Protein AF-E3CDQ5-F1 (afdb_monomer_lite)

Secondary structure (DSSP, 8-state):
-EEEEE--SSEEEEEEEE-SS-EEEEEEEETT-SSS-EEEEEE-EEEEEETTEEEEE-STTTTHHHHSTT------SSEEEEEEEEEETTEEEEEEEEEETTS---TT--EE-S--EEE--

Radius of gyration: 13.71 Å; chains: 1; bounding box: 37×32×34 Å

Organism: NCBI:txid905067

pLDDT: mean 90.52, std 8.23, range [58.38, 98.25]

Structure (mmCIF, N/CA/C/O backbone):
data_AF-E3CDQ5-F1
#
_entry.id   AF-E3CDQ5-F1
#
loop_
_atom_site.group_PDB
_atom_site.id
_atom_site.type_symbol
_atom_site.label_atom_id
_atom_site.label_alt_id
_atom_site.label_comp_id
_atom_site.label_asym_id
_atom_site.label_entity_id
_atom_site.label_seq_id
_atom_site.pdbx_PDB_ins_code
_atom_site.Cartn_x
_atom_site.Cartn_y
_atom_site.Cartn_z
_atom_site.occupancy
_atom_site.B_iso_or_equiv
_atom_site.auth_seq_id
_atom_site.auth_comp_id
_atom_site.auth_asym_id
_atom_site.auth_atom_id
_atom_site.pdbx_PDB_model_num
ATOM 1 N N . MET A 1 1 ? -13.195 -1.040 -4.319 1.00 89.19 1 MET A N 1
ATOM 2 C CA . MET A 1 1 ? -13.434 0.065 -3.373 1.00 89.19 1 MET A CA 1
ATOM 3 C C . MET A 1 1 ? -13.411 -0.463 -1.954 1.00 89.19 1 MET A C 1
ATOM 5 O O . MET A 1 1 ? -13.916 -1.562 -1.711 1.00 89.19 1 MET A O 1
ATOM 9 N N . GLY A 1 2 ? -12.837 0.300 -1.038 1.00 94.38 2 GLY A N 1
ATOM 10 C CA . GLY A 1 2 ? -12.798 -0.051 0.375 1.00 94.38 2 GLY A CA 1
ATOM 11 C C . GLY A 1 2 ? -11.870 0.857 1.160 1.00 94.38 2 GLY A C 1
ATOM 12 O O . GLY A 1 2 ? -11.096 1.620 0.582 1.00 94.38 2 GLY A O 1
ATOM 13 N N . THR A 1 3 ? -11.951 0.729 2.474 1.00 97.50 3 THR A N 1
ATOM 14 C CA . THR A 1 3 ? -11.061 1.397 3.410 1.00 97.50 3 THR A CA 1
ATOM 15 C C . THR A 1 3 ? -10.408 0.341 4.284 1.00 97.50 3 THR A C 1
ATOM 17 O O . THR A 1 3 ? -11.078 -0.590 4.722 1.00 97.50 3 THR A O 1
ATOM 20 N N . TRP A 1 4 ? -9.104 0.459 4.509 1.00 98.12 4 TRP A N 1
ATOM 21 C CA . TRP A 1 4 ? -8.317 -0.443 5.338 1.00 98.12 4 TRP A CA 1
ATOM 22 C C . TRP A 1 4 ? -7.548 0.352 6.382 1.00 98.12 4 TRP A C 1
ATOM 24 O O . TRP A 1 4 ? -7.000 1.415 6.084 1.00 98.12 4 TRP A O 1
ATOM 34 N N . VAL A 1 5 ? -7.498 -0.176 7.600 1.00 98.06 5 VAL A N 1
ATOM 35 C CA . VAL A 1 5 ? -6.853 0.461 8.748 1.00 98.06 5 VAL A CA 1
ATOM 36 C C . VAL A 1 5 ? -5.888 -0.490 9.441 1.00 98.06 5 VAL A C 1
ATOM 38 O O . VAL A 1 5 ? -6.066 -1.708 9.422 1.00 98.06 5 VAL A O 1
ATOM 41 N N . GLY A 1 6 ? -4.849 0.057 10.059 1.00 96.88 6 GLY A N 1
ATOM 42 C CA . GLY A 1 6 ? -3.861 -0.734 10.783 1.00 96.88 6 GLY A CA 1
ATOM 43 C C . GLY A 1 6 ? -2.653 0.091 11.194 1.00 96.88 6 GLY A C 1
ATOM 44 O O . GLY A 1 6 ? -2.727 1.314 11.297 1.00 96.88 6 GLY A O 1
ATOM 45 N N . SER A 1 7 ? -1.536 -0.588 11.420 1.00 96.00 7 SER A N 1
ATOM 46 C CA . SER A 1 7 ? -0.253 0.010 11.783 1.00 96.00 7 SER A CA 1
ATOM 47 C C . SER A 1 7 ? 0.885 -0.736 11.092 1.00 96.00 7 SER A C 1
ATOM 49 O O . SER A 1 7 ? 0.697 -1.841 10.580 1.00 96.00 7 SER A O 1
ATOM 51 N N . SER A 1 8 ? 2.072 -0.134 11.062 1.00 94.38 8 SER A N 1
ATOM 52 C CA . SER A 1 8 ? 3.277 -0.760 10.514 1.00 94.38 8 SER A CA 1
ATOM 53 C C . SER A 1 8 ? 4.428 -0.673 11.523 1.00 94.38 8 SER A C 1
ATOM 55 O O . SER A 1 8 ? 4.329 -0.004 12.561 1.00 94.38 8 SER A O 1
ATOM 57 N N . PRO A 1 9 ? 5.581 -1.302 11.244 1.00 92.44 9 PRO A N 1
ATOM 58 C CA . PRO A 1 9 ? 6.781 -1.061 12.036 1.00 92.44 9 PRO A CA 1
ATOM 59 C C . PRO A 1 9 ? 7.143 0.431 12.140 1.00 92.44 9 PRO A C 1
ATOM 61 O O . PRO A 1 9 ? 7.636 0.847 13.187 1.00 92.44 9 PRO A O 1
ATOM 64 N N . GLN A 1 10 ? 6.831 1.234 11.115 1.00 92.00 10 GLN A N 1
ATOM 65 C CA . GLN A 1 10 ? 7.199 2.652 11.009 1.00 92.00 10 GLN A CA 1
ATOM 66 C C . GLN A 1 10 ? 6.065 3.628 11.377 1.00 92.00 10 GLN A C 1
ATOM 68 O O . GLN A 1 10 ? 6.346 4.793 11.640 1.00 92.00 10 GLN A O 1
ATOM 73 N N . ALA A 1 11 ? 4.805 3.186 11.414 1.00 93.75 11 ALA A N 1
ATOM 74 C CA . ALA A 1 11 ? 3.645 4.048 11.647 1.00 93.75 11 ALA A CA 1
ATOM 75 C C . ALA A 1 11 ? 2.720 3.497 12.737 1.00 93.75 11 ALA A C 1
ATOM 77 O O . ALA A 1 11 ? 2.444 2.298 12.773 1.00 93.75 11 ALA A O 1
ATOM 78 N N . ASP A 1 12 ? 2.236 4.379 13.613 1.00 93.88 12 ASP A N 1
ATOM 79 C CA . ASP A 1 12 ? 1.300 4.032 14.689 1.00 93.88 12 ASP A CA 1
ATOM 80 C C . ASP A 1 12 ? -0.124 3.841 14.166 1.00 93.88 12 ASP A C 1
ATOM 82 O O . ASP A 1 12 ? -0.857 2.985 14.659 1.00 93.88 12 ASP A O 1
ATOM 86 N N . ALA A 1 13 ? -0.499 4.611 13.144 1.00 95.31 13 ALA A N 1
ATOM 87 C CA . ALA A 1 13 ? -1.803 4.523 12.510 1.00 95.31 13 ALA A CA 1
ATOM 88 C C . ALA A 1 13 ? -1.696 4.735 11.002 1.00 95.31 13 ALA A C 1
ATOM 90 O O . ALA A 1 13 ? -0.978 5.614 10.520 1.00 95.31 13 ALA A O 1
ATOM 91 N N . ILE A 1 14 ? -2.442 3.920 10.268 1.00 97.19 14 ILE A N 1
ATOM 92 C CA . ILE A 1 14 ? -2.571 3.954 8.819 1.00 97.19 14 ILE A CA 1
ATOM 93 C C . ILE A 1 14 ? -4.051 3.822 8.486 1.00 97.19 14 ILE A C 1
ATOM 95 O O . ILE A 1 14 ? -4.723 2.918 8.985 1.00 97.19 14 I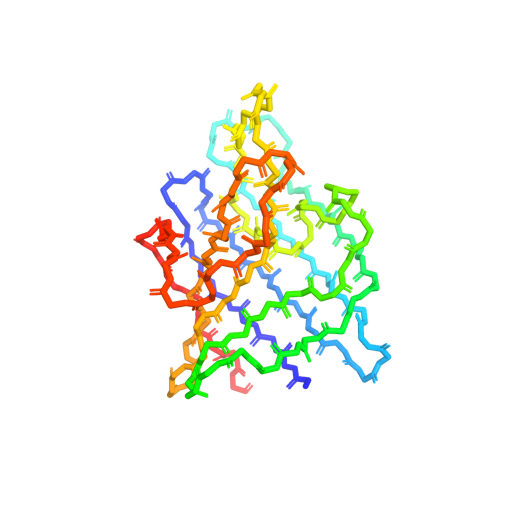LE A O 1
ATOM 99 N N . LYS A 1 15 ? -4.533 4.683 7.591 1.00 97.44 15 LYS A N 1
ATOM 100 C CA . LYS A 1 15 ? -5.819 4.550 6.911 1.00 97.44 15 LYS A CA 1
ATOM 101 C C . LYS A 1 15 ? -5.596 4.669 5.411 1.00 97.44 15 LYS A C 1
ATOM 103 O O . LYS A 1 15 ? -5.109 5.690 4.943 1.00 97.44 15 LYS A O 1
ATOM 108 N N . MET A 1 16 ? -5.965 3.640 4.664 1.00 97.50 16 MET A N 1
ATOM 109 C CA . MET A 1 16 ? -5.907 3.608 3.206 1.00 97.50 16 MET A CA 1
ATOM 110 C C . MET A 1 16 ? -7.325 3.500 2.660 1.00 97.50 16 MET A C 1
ATOM 112 O O . MET A 1 16 ? -8.092 2.662 3.121 1.00 97.50 16 MET A O 1
ATOM 116 N N . THR A 1 17 ? -7.683 4.322 1.681 1.00 97.56 17 THR A N 1
ATOM 117 C CA . THR A 1 17 ? -8.982 4.270 1.000 1.00 97.56 17 THR A CA 1
ATOM 118 C C . THR A 1 17 ? -8.762 4.167 -0.497 1.00 97.56 17 THR A C 1
ATOM 120 O O . THR A 1 17 ? -7.965 4.918 -1.045 1.00 97.56 17 THR A O 1
ATOM 123 N N . VAL A 1 18 ? -9.470 3.241 -1.139 1.00 95.75 18 VAL A N 1
ATOM 124 C CA . VAL A 1 18 ? -9.521 3.102 -2.598 1.00 95.75 18 VAL A CA 1
ATOM 125 C C . VAL A 1 18 ? -10.949 3.374 -3.039 1.00 95.75 18 VAL A C 1
ATOM 127 O O . VAL A 1 18 ? -11.866 2.629 -2.658 1.00 95.75 18 VAL A O 1
ATOM 130 N N . ASP A 1 19 ? -11.139 4.423 -3.827 1.00 94.62 19 ASP A N 1
ATOM 131 C CA . ASP A 1 19 ? -12.457 4.854 -4.285 1.00 94.62 19 ASP A CA 1
ATOM 132 C C . ASP A 1 19 ? -12.876 4.210 -5.626 1.00 94.62 19 ASP A C 1
ATOM 134 O O . ASP A 1 19 ? -12.259 3.253 -6.105 1.00 94.62 19 ASP A O 1
ATOM 138 N N . ALA A 1 20 ? -13.997 4.671 -6.193 1.00 91.50 20 ALA A N 1
ATOM 139 C CA . ALA A 1 20 ? -14.540 4.168 -7.458 1.00 91.50 20 ALA A CA 1
ATOM 140 C C . ALA A 1 20 ? -13.738 4.604 -8.694 1.00 91.50 20 ALA A C 1
ATOM 142 O O . ALA A 1 20 ? -13.794 3.926 -9.720 1.00 91.50 20 ALA A O 1
ATOM 143 N N . ASN A 1 21 ? -13.027 5.726 -8.600 1.00 89.31 21 ASN A N 1
ATOM 144 C CA . ASN A 1 21 ? -12.243 6.310 -9.684 1.00 89.31 21 ASN A CA 1
ATOM 145 C C . ASN A 1 21 ? -10.842 5.692 -9.775 1.00 89.31 21 ASN A C 1
ATOM 147 O O . ASN A 1 21 ? -10.157 5.877 -10.778 1.00 89.31 21 ASN A O 1
ATOM 151 N N . GLY A 1 22 ? -10.440 4.925 -8.757 1.00 89.44 22 GLY A N 1
ATOM 152 C CA . GLY A 1 22 ? -9.080 4.409 -8.625 1.00 89.44 22 GLY A CA 1
ATOM 153 C C . GLY A 1 22 ? -8.168 5.359 -7.854 1.00 89.44 22 GLY A C 1
ATOM 154 O O . GLY A 1 22 ? -6.955 5.160 -7.849 1.00 89.44 22 GLY A O 1
ATOM 155 N N . ASP A 1 23 ? -8.731 6.367 -7.184 1.00 94.81 23 ASP A N 1
ATOM 156 C CA . ASP A 1 23 ? -7.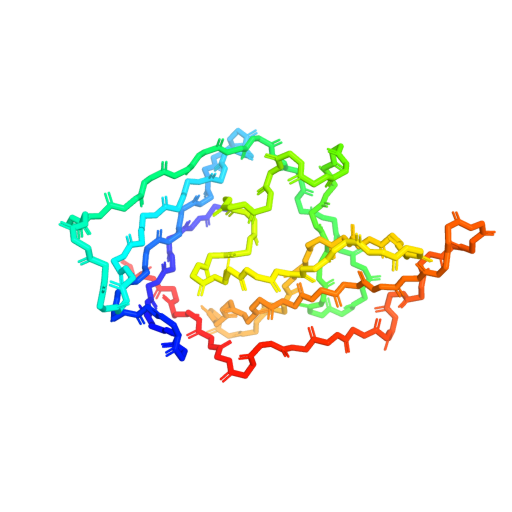966 7.217 -6.287 1.00 94.81 23 ASP A CA 1
ATOM 157 C C . ASP A 1 23 ? -7.671 6.445 -5.004 1.00 94.81 23 ASP A C 1
ATOM 159 O O . ASP A 1 23 ? -8.561 5.938 -4.308 1.00 94.81 23 ASP A O 1
ATOM 163 N N . VAL A 1 24 ? -6.379 6.340 -4.719 1.00 96.12 24 VAL A N 1
ATOM 164 C CA . VAL A 1 24 ? -5.836 5.730 -3.518 1.00 96.12 24 VAL A CA 1
ATOM 165 C C . VAL A 1 24 ? -5.383 6.847 -2.595 1.00 96.12 24 VAL A C 1
ATOM 167 O O . VAL A 1 24 ? -4.406 7.531 -2.886 1.00 96.12 24 VAL A O 1
ATOM 170 N N . THR A 1 25 ? -6.075 7.025 -1.474 1.00 96.94 25 THR A N 1
ATOM 171 C CA . THR A 1 25 ? -5.710 8.000 -0.439 1.00 96.94 25 THR A CA 1
ATOM 172 C C . THR A 1 25 ? -5.174 7.282 0.788 1.00 96.94 25 THR A C 1
ATOM 174 O O . THR A 1 25 ? -5.852 6.421 1.353 1.00 96.94 25 THR A O 1
ATOM 177 N N . THR A 1 26 ? -3.988 7.673 1.247 1.00 96.62 26 THR A N 1
ATOM 178 C CA . THR A 1 26 ? -3.396 7.192 2.498 1.00 96.62 26 THR A CA 1
ATOM 179 C C . THR A 1 26 ? -3.256 8.328 3.488 1.00 96.62 26 THR A C 1
ATOM 181 O O . THR A 1 26 ? -2.845 9.432 3.148 1.00 96.62 26 THR A O 1
ATOM 184 N N . VAL A 1 27 ? -3.607 8.041 4.734 1.00 96.50 27 VAL A N 1
ATOM 185 C CA . VAL A 1 27 ? -3.444 8.920 5.884 1.00 96.50 27 VAL A CA 1
ATOM 186 C C . VAL A 1 27 ? -2.612 8.150 6.899 1.00 96.50 27 VAL A C 1
ATOM 188 O O . VAL A 1 27 ? -3.015 7.071 7.339 1.00 96.50 27 VAL A O 1
ATOM 191 N N . VAL A 1 28 ? -1.428 8.663 7.225 1.00 95.75 28 VAL A N 1
ATOM 192 C CA . VAL A 1 28 ? -0.421 7.946 8.013 1.00 95.75 28 VAL A CA 1
ATOM 193 C C . VAL A 1 28 ? 0.103 8.819 9.145 1.00 95.75 28 VAL A C 1
ATOM 195 O O . VAL A 1 28 ? 0.540 9.946 8.919 1.00 95.75 28 VAL A O 1
ATOM 198 N N . SER A 1 29 ? 0.131 8.270 10.355 1.00 94.44 29 SER A N 1
ATOM 199 C CA . SER A 1 29 ? 0.843 8.838 11.503 1.00 94.44 29 SER A CA 1
ATOM 200 C C . SER A 1 29 ? 2.123 8.042 11.741 1.00 94.44 29 SER A C 1
ATOM 202 O O . SER A 1 29 ? 2.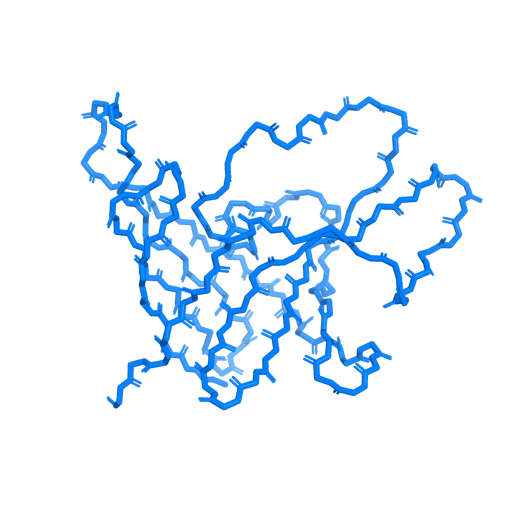088 6.934 12.284 1.00 94.44 29 SER A O 1
ATOM 204 N N . PHE A 1 30 ? 3.252 8.588 11.286 1.00 91.75 30 PHE A N 1
ATOM 205 C CA . PHE A 1 30 ? 4.567 7.965 11.430 1.00 91.75 30 PHE A CA 1
ATOM 206 C C . PHE A 1 30 ? 5.105 8.094 12.858 1.00 91.75 30 PHE A C 1
ATOM 208 O O . PHE A 1 30 ? 4.898 9.097 13.539 1.00 91.75 30 PHE A O 1
ATOM 215 N N . LYS A 1 31 ? 5.829 7.067 13.307 1.00 89.56 31 LYS A N 1
ATOM 216 C CA . LYS A 1 31 ? 6.465 7.046 14.626 1.00 89.56 31 LYS A CA 1
ATOM 217 C C . LYS A 1 31 ? 7.602 8.053 14.678 1.00 89.56 31 LYS A C 1
ATOM 219 O O . LYS A 1 31 ? 8.427 8.099 13.770 1.00 89.56 31 LYS A O 1
ATOM 224 N N . ASN A 1 32 ? 7.703 8.769 15.796 1.00 81.81 32 ASN A N 1
ATOM 225 C CA . ASN A 1 32 ? 8.761 9.752 16.058 1.00 81.81 32 ASN A CA 1
ATOM 226 C C . ASN A 1 32 ? 8.837 10.888 15.019 1.00 81.81 32 ASN A C 1
ATOM 228 O O . ASN A 1 32 ? 9.863 11.563 14.929 1.00 81.81 32 ASN A O 1
ATOM 232 N N . ASP A 1 33 ? 7.771 11.096 14.247 1.00 77.12 33 ASP A N 1
ATOM 233 C CA . ASP A 1 33 ? 7.639 12.241 13.359 1.00 77.12 33 ASP A CA 1
ATOM 234 C C . ASP A 1 33 ? 7.095 13.444 14.144 1.00 77.12 33 ASP A C 1
ATOM 236 O O . ASP A 1 33 ? 6.246 13.297 15.026 1.00 77.12 33 ASP A O 1
ATOM 240 N N . SER A 1 34 ? 7.601 14.641 13.850 1.00 72.81 34 SER A N 1
ATOM 241 C CA . SER A 1 34 ? 7.067 15.885 14.417 1.00 72.81 34 SER A CA 1
ATOM 242 C C . SER A 1 34 ? 5.753 16.304 13.758 1.00 72.81 34 SER A C 1
ATOM 244 O O . SER A 1 34 ? 5.009 17.105 14.327 1.00 72.81 34 SER A O 1
ATOM 246 N N . GLU A 1 35 ? 5.472 15.794 12.557 1.00 73.56 35 GLU A N 1
ATOM 247 C CA . GLU A 1 35 ? 4.207 16.023 11.868 1.00 73.56 35 GLU A CA 1
ATOM 248 C C . GLU A 1 35 ? 3.127 15.054 12.375 1.00 73.56 35 GLU A C 1
ATOM 250 O O . GLU A 1 35 ? 3.352 13.845 12.424 1.00 73.56 35 GLU A O 1
ATOM 255 N N . PRO A 1 36 ? 1.924 15.545 12.719 1.00 70.25 36 PRO A N 1
ATOM 256 C CA . PRO A 1 36 ? 0.895 14.711 13.337 1.00 70.25 36 PRO A CA 1
ATOM 257 C C . PRO A 1 36 ? 0.330 13.646 12.384 1.00 70.25 36 PRO A C 1
ATOM 259 O O . PRO A 1 36 ? -0.090 12.566 12.817 1.00 70.25 36 PRO A O 1
ATOM 262 N N . THR A 1 37 ? 0.260 13.940 11.083 1.00 88.62 37 THR A N 1
ATOM 263 C CA . THR A 1 37 ? -0.306 13.040 10.070 1.00 88.62 37 THR A CA 1
ATOM 264 C C . THR A 1 37 ? 0.113 13.480 8.669 1.00 88.62 37 THR A C 1
ATOM 266 O O . THR A 1 37 ? 0.010 14.661 8.339 1.00 88.62 37 THR A O 1
ATOM 269 N N . ARG A 1 38 ? 0.517 12.534 7.819 1.00 91.12 38 ARG A N 1
ATOM 270 C CA . ARG A 1 38 ? 0.765 12.747 6.387 1.00 91.12 38 ARG A CA 1
ATOM 271 C C . ARG A 1 38 ? -0.373 12.179 5.562 1.00 91.12 38 ARG A C 1
ATOM 273 O O . ARG A 1 38 ? -0.877 11.103 5.870 1.00 91.12 38 ARG A O 1
ATOM 280 N N . THR A 1 39 ? -0.764 12.908 4.522 1.00 94.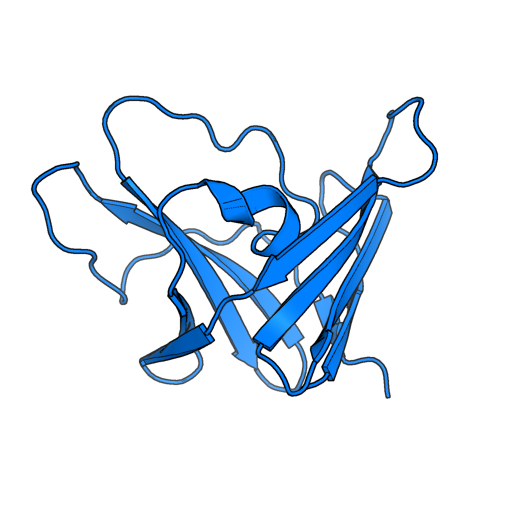38 39 THR A N 1
ATOM 281 C CA . THR A 1 39 ? -1.786 12.469 3.571 1.00 94.38 39 THR A CA 1
ATOM 282 C C . THR A 1 39 ? -1.197 12.455 2.170 1.00 94.38 39 THR A C 1
ATOM 284 O O . THR A 1 39 ? -0.651 13.468 1.737 1.00 94.38 39 THR A O 1
ATOM 287 N N . ALA A 1 40 ? -1.332 11.335 1.467 1.00 94.12 40 ALA A N 1
ATOM 288 C CA . ALA A 1 40 ? -0.973 11.201 0.060 1.00 94.12 40 ALA A CA 1
ATOM 289 C C . ALA A 1 40 ? -2.185 10.702 -0.731 1.00 94.12 40 ALA A C 1
ATOM 291 O O . ALA A 1 40 ? -3.046 9.998 -0.201 1.00 94.12 40 ALA A O 1
ATOM 292 N N . THR A 1 41 ? -2.298 11.101 -1.995 1.00 95.31 41 THR A N 1
ATOM 293 C CA . THR A 1 41 ? -3.330 10.596 -2.906 1.00 95.31 41 THR A CA 1
ATOM 294 C C . THR A 1 41 ? -2.728 10.372 -4.277 1.00 95.31 41 THR A C 1
ATOM 296 O O . THR A 1 41 ? -1.998 11.230 -4.770 1.00 95.31 41 THR A O 1
ATOM 299 N N . TYR A 1 42 ? -3.027 9.222 -4.873 1.00 95.38 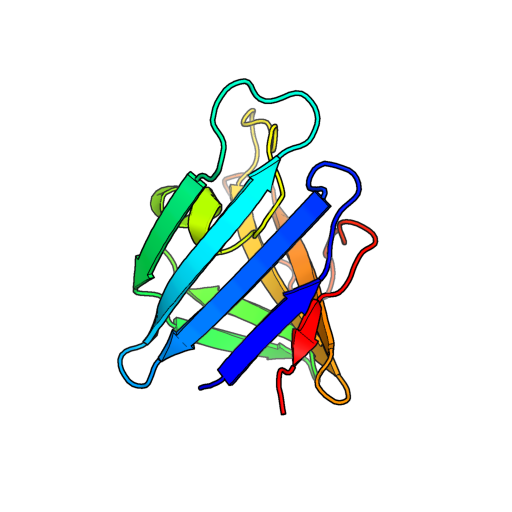42 TYR A N 1
ATOM 300 C CA . TYR A 1 42 ? -2.561 8.867 -6.205 1.00 95.38 42 TYR A CA 1
ATOM 301 C C . TYR A 1 42 ? -3.618 8.044 -6.937 1.00 95.38 42 TYR A C 1
ATOM 303 O O . TYR A 1 42 ? -4.205 7.129 -6.359 1.00 95.38 42 TYR A O 1
ATOM 311 N N . THR A 1 43 ? -3.850 8.357 -8.207 1.00 94.12 43 THR A N 1
ATOM 312 C CA . THR A 1 43 ? -4.764 7.596 -9.059 1.00 94.12 43 THR A CA 1
ATOM 313 C C . THR A 1 43 ? -4.004 6.424 -9.667 1.00 94.12 43 THR A C 1
ATOM 315 O O . THR A 1 43 ? -3.080 6.624 -10.453 1.00 94.12 43 THR A O 1
ATOM 318 N N . ALA A 1 44 ? -4.381 5.197 -9.315 1.00 92.69 44 ALA A N 1
ATOM 319 C CA . ALA A 1 44 ? -3.782 3.986 -9.867 1.00 92.69 44 ALA A CA 1
ATOM 320 C C . ALA A 1 44 ? -4.825 2.891 -10.070 1.00 92.69 44 ALA A C 1
ATOM 322 O O . ALA A 1 44 ? -5.872 2.843 -9.419 1.00 92.69 44 ALA A O 1
ATOM 323 N N . ARG A 1 45 ? -4.510 1.945 -10.954 1.00 92.06 45 ARG A N 1
ATOM 324 C CA . ARG A 1 45 ? -5.352 0.772 -11.180 1.00 92.06 45 ARG A CA 1
ATOM 325 C C . ARG A 1 45 ? -4.711 -0.462 -10.563 1.00 92.06 45 ARG A C 1
ATOM 327 O O . ARG A 1 45 ? -3.584 -0.806 -10.892 1.00 92.06 45 ARG A O 1
ATOM 334 N N . ALA A 1 46 ? -5.452 -1.176 -9.722 1.00 93.62 46 ALA A N 1
ATOM 335 C CA . ALA A 1 46 ? -5.032 -2.499 -9.277 1.00 93.62 46 ALA A CA 1
ATOM 336 C C . ALA A 1 46 ? -5.174 -3.504 -10.430 1.00 93.62 46 ALA A C 1
ATOM 338 O O . ALA A 1 46 ? -6.268 -3.676 -10.981 1.00 93.62 46 ALA A O 1
ATOM 339 N N . VAL A 1 47 ? -4.085 -4.187 -10.770 1.00 95.06 47 VAL A N 1
ATOM 340 C CA . VAL A 1 47 ? -4.055 -5.258 -11.768 1.00 95.06 47 VAL A CA 1
ATOM 341 C C . VAL A 1 47 ? -3.728 -6.569 -11.068 1.00 95.06 47 VAL A C 1
ATOM 343 O O . VAL A 1 47 ? -2.785 -6.658 -10.285 1.00 95.06 47 VAL A O 1
ATOM 346 N N . GLN A 1 48 ? -4.542 -7.594 -11.321 1.00 96.31 48 GLN A N 1
ATOM 347 C CA . GLN A 1 48 ? -4.320 -8.920 -10.756 1.00 96.31 48 GLN A CA 1
ATOM 348 C C . GLN A 1 48 ? -3.098 -9.552 -11.418 1.00 96.31 48 GLN A C 1
ATOM 350 O O . GLN A 1 48 ? -3.080 -9.737 -12.635 1.00 96.31 48 GLN A O 1
ATOM 355 N N . ALA A 1 49 ? -2.101 -9.897 -10.610 1.00 94.38 49 ALA A N 1
ATOM 356 C CA . ALA A 1 49 ? -0.894 -10.552 -11.086 1.00 94.38 49 ALA A CA 1
ATOM 357 C C . ALA A 1 49 ? -1.097 -12.074 -11.106 1.00 94.38 49 ALA A C 1
ATOM 359 O O . ALA A 1 49 ? -0.997 -12.716 -12.150 1.00 94.38 49 ALA A O 1
ATOM 360 N N . THR A 1 50 ? -1.444 -12.653 -9.953 1.00 94.00 50 THR A N 1
ATOM 361 C CA . THR A 1 50 ? -1.760 -14.080 -9.804 1.00 94.00 50 THR A CA 1
ATOM 362 C C . THR A 1 50 ? -2.515 -14.325 -8.500 1.00 94.00 50 THR A C 1
ATOM 364 O O . THR A 1 50 ? -2.183 -13.738 -7.474 1.00 94.00 50 THR A O 1
ATOM 367 N N . GLY A 1 51 ? -3.540 -15.182 -8.510 1.00 95.00 51 GLY A N 1
ATOM 368 C CA . GLY A 1 51 ? -4.296 -15.522 -7.299 1.00 95.00 51 GLY A CA 1
ATOM 369 C C . GLY A 1 51 ? -4.818 -14.289 -6.546 1.00 95.00 51 GLY A C 1
ATOM 370 O O . GLY A 1 51 ? -5.597 -13.508 -7.087 1.00 95.00 51 GLY A O 1
ATOM 371 N N . ASN A 1 52 ? -4.389 -14.119 -5.296 1.00 96.44 52 ASN A N 1
ATOM 372 C CA . ASN A 1 52 ? -4.725 -12.991 -4.419 1.00 96.44 52 ASN A CA 1
ATOM 373 C C . ASN A 1 52 ? -3.701 -11.836 -4.457 1.00 96.44 52 ASN A C 1
ATOM 375 O O . ASN A 1 52 ? -3.788 -10.921 -3.638 1.00 96.44 52 ASN A O 1
ATOM 379 N N . ILE A 1 53 ? -2.748 -11.868 -5.391 1.00 97.38 53 ILE A N 1
ATOM 380 C CA . ILE A 1 53 ? -1.662 -10.896 -5.530 1.00 97.38 53 ILE A CA 1
ATOM 381 C C . ILE A 1 53 ? -1.987 -9.901 -6.647 1.00 97.38 53 ILE A C 1
ATOM 383 O O . ILE A 1 53 ? -2.343 -10.284 -7.767 1.00 97.38 53 ILE A O 1
ATOM 387 N N . TYR A 1 54 ? -1.803 -8.620 -6.345 1.00 96.56 54 TYR A N 1
ATOM 388 C CA . TYR A 1 54 ? -2.062 -7.493 -7.233 1.00 96.56 54 TYR A CA 1
ATOM 389 C C . TYR A 1 54 ? -0.863 -6.543 -7.250 1.00 96.56 54 TYR A C 1
ATOM 391 O O . TYR A 1 54 ? -0.147 -6.414 -6.254 1.00 96.56 54 TYR A O 1
ATOM 399 N N . TYR A 1 55 ? -0.673 -5.844 -8.364 1.00 95.44 55 TYR A N 1
ATOM 400 C CA . TYR A 1 55 ? 0.218 -4.690 -8.454 1.00 95.44 55 TYR A CA 1
ATOM 401 C C . TYR A 1 55 ? -0.585 -3.437 -8.808 1.00 95.44 55 TYR A C 1
ATOM 403 O O . TYR A 1 55 ? -1.677 -3.522 -9.380 1.00 95.44 55 TYR A O 1
ATOM 411 N N . TRP A 1 56 ? -0.065 -2.277 -8.428 1.00 94.38 56 TRP A N 1
ATOM 412 C CA . TRP A 1 56 ? -0.608 -0.995 -8.849 1.00 94.38 56 TRP A CA 1
ATOM 413 C C . TRP A 1 56 ? 0.032 -0.599 -10.176 1.00 94.38 56 TRP A C 1
ATOM 415 O O . TRP A 1 56 ? 1.243 -0.421 -10.251 1.00 94.38 56 TRP A O 1
ATOM 425 N N . ASP A 1 57 ? -0.784 -0.466 -11.218 1.00 90.62 57 ASP A N 1
ATOM 426 C CA . ASP A 1 57 ? -0.377 0.118 -12.494 1.00 90.62 57 ASP A CA 1
ATOM 427 C C . ASP A 1 57 ? -0.201 1.629 -12.288 1.00 90.62 57 ASP A C 1
ATOM 429 O O . ASP A 1 57 ? -1.179 2.385 -12.250 1.00 90.62 57 ASP A O 1
ATOM 433 N N . SER A 1 58 ? 1.043 2.033 -12.024 1.00 82.81 58 SER A N 1
ATOM 434 C CA . SER A 1 58 ? 1.458 3.405 -11.723 1.00 82.81 58 SER A CA 1
ATOM 435 C C . SER A 1 58 ? 2.703 3.791 -12.515 1.00 82.81 58 SER A C 1
ATOM 437 O O . SER A 1 58 ? 3.575 2.959 -12.775 1.00 82.81 58 SER A O 1
ATOM 439 N N . GLU A 1 59 ? 2.841 5.074 -12.842 1.00 71.44 59 GLU A N 1
ATOM 440 C CA . GLU A 1 59 ? 4.046 5.584 -13.495 1.00 71.44 59 GLU A CA 1
ATOM 441 C C . GLU A 1 59 ? 5.193 5.710 -12.480 1.00 71.44 59 GLU A C 1
ATOM 443 O O . GLU A 1 59 ? 5.304 6.680 -11.733 1.00 71.44 59 GLU A O 1
ATOM 448 N N . GLY A 1 60 ? 6.063 4.698 -12.438 1.00 66.94 60 GLY A N 1
ATOM 449 C CA . GLY A 1 60 ? 7.271 4.725 -11.615 1.00 66.94 60 GLY A CA 1
ATOM 450 C C . GLY A 1 60 ? 6.982 4.823 -10.113 1.00 66.94 60 GLY A C 1
ATOM 451 O O . GLY A 1 60 ? 6.196 4.051 -9.571 1.00 66.94 60 GLY A O 1
ATOM 452 N N . LEU A 1 61 ? 7.683 5.734 -9.430 1.00 72.12 61 LEU A N 1
ATOM 453 C CA . LEU A 1 61 ? 7.650 5.882 -7.970 1.00 72.12 61 LEU A CA 1
ATOM 454 C C . LEU A 1 61 ? 6.761 7.015 -7.462 1.00 72.12 61 LEU A C 1
ATOM 456 O O . LEU A 1 61 ? 6.635 7.183 -6.250 1.00 72.12 61 LEU A O 1
ATOM 460 N N . ASP A 1 62 ? 6.134 7.763 -8.364 1.00 79.06 62 ASP A N 1
ATOM 461 C CA . ASP A 1 62 ? 5.433 9.005 -8.033 1.00 79.06 62 ASP A CA 1
ATOM 462 C C . ASP A 1 62 ? 4.254 8.776 -7.074 1.00 79.06 62 ASP A C 1
ATOM 464 O O . ASP A 1 62 ? 3.904 9.651 -6.285 1.00 79.06 62 ASP A O 1
ATOM 468 N N . GLY A 1 63 ? 3.670 7.574 -7.096 1.00 84.19 63 GLY A N 1
ATOM 469 C CA . GLY A 1 63 ? 2.582 7.172 -6.208 1.00 84.19 63 GLY A CA 1
ATOM 470 C C . GLY A 1 63 ? 3.006 6.433 -4.939 1.00 84.19 63 GLY A C 1
ATOM 471 O O . GLY A 1 63 ? 2.132 6.025 -4.179 1.00 84.19 63 GLY A O 1
ATOM 472 N N . ALA A 1 64 ? 4.299 6.207 -4.681 1.00 86.69 64 ALA A N 1
ATOM 473 C CA . ALA A 1 64 ? 4.736 5.267 -3.639 1.00 86.69 64 ALA A CA 1
ATOM 474 C C . ALA A 1 64 ? 4.189 5.588 -2.237 1.00 86.69 64 ALA A C 1
ATOM 476 O O . ALA A 1 64 ? 3.762 4.673 -1.538 1.00 86.69 64 ALA A O 1
ATOM 477 N N . ASP A 1 65 ? 4.104 6.866 -1.859 1.00 88.12 65 ASP A N 1
ATOM 478 C CA . ASP A 1 65 ? 3.575 7.291 -0.553 1.00 88.12 65 ASP A CA 1
ATOM 479 C C . ASP A 1 65 ? 2.077 6.954 -0.371 1.00 88.12 65 ASP A C 1
ATOM 481 O O . ASP A 1 65 ? 1.598 6.719 0.745 1.00 88.12 65 ASP A O 1
ATOM 485 N N . ALA A 1 66 ? 1.327 6.898 -1.477 1.00 92.69 66 ALA A N 1
ATOM 486 C CA . ALA A 1 66 ? -0.078 6.494 -1.508 1.00 92.69 66 ALA A CA 1
ATOM 487 C C . ALA A 1 66 ? -0.256 4.976 -1.699 1.00 92.69 66 ALA A C 1
ATOM 489 O O . ALA A 1 66 ? -1.189 4.380 -1.169 1.00 92.69 66 ALA A O 1
ATOM 490 N N . LEU A 1 67 ? 0.631 4.324 -2.447 1.00 93.50 67 LEU A N 1
ATOM 491 C CA . LEU A 1 67 ? 0.469 2.923 -2.848 1.00 93.50 67 LEU A CA 1
ATOM 492 C C . LEU A 1 67 ? 1.150 1.932 -1.884 1.00 93.50 67 LEU A C 1
ATOM 494 O O . LEU A 1 67 ? 0.755 0.765 -1.821 1.00 93.50 67 LEU A O 1
ATOM 498 N N . LEU A 1 68 ? 2.121 2.398 -1.092 1.00 93.62 68 LEU A N 1
ATOM 499 C CA . LEU A 1 68 ? 2.811 1.659 -0.028 1.00 93.62 68 LEU A CA 1
ATOM 500 C C . LEU A 1 68 ? 2.579 2.346 1.331 1.00 93.62 68 LEU A C 1
ATOM 502 O O . LEU A 1 68 ? 3.486 2.969 1.890 1.00 93.62 68 LEU A O 1
ATOM 506 N N . PRO A 1 69 ? 1.357 2.254 1.888 1.00 92.69 69 PRO A N 1
ATOM 507 C CA . PRO A 1 69 ? 0.979 3.011 3.075 1.00 92.69 69 PRO A CA 1
ATOM 508 C C . PRO A 1 69 ? 1.873 2.687 4.274 1.00 92.69 69 PRO A C 1
ATOM 510 O O . PRO A 1 69 ? 2.002 1.532 4.667 1.00 92.69 69 PRO A O 1
ATOM 513 N N . GLY A 1 70 ? 2.446 3.709 4.910 1.00 90.00 70 GLY A N 1
ATOM 514 C CA . GLY A 1 70 ? 3.232 3.530 6.135 1.00 90.00 70 GLY A CA 1
ATOM 515 C C . GLY A 1 70 ? 4.621 2.931 5.931 1.00 90.00 70 GLY A C 1
ATOM 516 O O . GLY A 1 70 ? 5.204 2.438 6.902 1.00 90.00 70 GLY A O 1
ATOM 517 N N . ILE A 1 71 ? 5.145 2.988 4.703 1.00 89.81 71 ILE A N 1
ATOM 518 C CA . ILE A 1 71 ? 6.508 2.595 4.357 1.00 89.81 71 ILE A CA 1
ATOM 519 C C . ILE A 1 71 ? 7.296 3.809 3.876 1.00 89.81 71 ILE A C 1
ATOM 521 O O . ILE A 1 71 ? 6.876 4.523 2.977 1.00 89.81 71 ILE A O 1
ATOM 525 N N . THR A 1 72 ? 8.469 4.016 4.470 1.00 85.19 72 THR A N 1
ATOM 526 C CA . THR A 1 72 ? 9.455 5.006 4.024 1.00 85.19 72 THR A CA 1
ATOM 527 C C . THR A 1 72 ? 10.802 4.336 3.765 1.00 85.19 72 THR A C 1
ATOM 529 O O . THR A 1 72 ? 11.011 3.175 4.132 1.00 85.19 72 THR A O 1
ATOM 532 N N . GLY A 1 73 ? 11.727 5.067 3.133 1.00 79.50 73 GLY A N 1
ATOM 533 C CA . GLY A 1 73 ? 13.113 4.619 2.973 1.00 79.50 73 GLY A CA 1
ATOM 534 C C . GLY A 1 73 ? 13.291 3.473 1.977 1.00 79.50 73 GLY A C 1
ATOM 535 O O . GLY A 1 73 ? 14.185 2.653 2.158 1.00 79.50 73 GLY A O 1
ATOM 536 N N . LEU A 1 74 ? 12.459 3.416 0.929 1.00 77.19 74 LEU A N 1
ATOM 537 C CA . LEU A 1 74 ? 12.465 2.335 -0.067 1.00 77.19 74 LEU A CA 1
ATOM 538 C C . LEU A 1 74 ? 13.806 2.164 -0.799 1.00 77.19 74 LEU A C 1
ATOM 540 O O . LEU A 1 74 ? 14.073 1.073 -1.290 1.00 77.19 74 LEU A O 1
ATOM 544 N N . GLY A 1 75 ? 14.661 3.197 -0.804 1.00 65.81 75 GLY A N 1
ATOM 545 C CA . GLY A 1 75 ? 15.970 3.187 -1.454 1.00 65.81 75 GLY A CA 1
ATOM 546 C C . GLY A 1 75 ? 15.853 3.091 -2.979 1.00 65.81 75 GLY A C 1
ATOM 547 O O . GLY A 1 75 ? 15.059 2.328 -3.513 1.00 65.81 75 GLY A O 1
ATOM 548 N N . VAL A 1 76 ? 16.642 3.872 -3.714 1.00 61.47 76 VAL A N 1
ATOM 549 C CA . VAL A 1 76 ? 16.655 3.805 -5.184 1.00 61.47 76 VAL A CA 1
ATOM 550 C C . VAL A 1 76 ? 18.090 3.805 -5.690 1.00 61.47 76 VAL A C 1
ATOM 552 O O . VAL A 1 76 ? 18.724 4.848 -5.809 1.00 61.47 76 VAL A O 1
ATOM 555 N N . ALA A 1 77 ? 18.627 2.618 -5.961 1.00 58.38 77 ALA A N 1
ATOM 556 C CA . ALA A 1 77 ? 19.883 2.469 -6.687 1.00 58.38 77 ALA A CA 1
ATOM 557 C C . ALA A 1 77 ? 19.839 1.182 -7.522 1.00 58.38 77 ALA A C 1
ATOM 559 O O . ALA A 1 77 ? 19.701 0.098 -6.970 1.00 58.38 77 ALA A O 1
ATOM 560 N N . ASP A 1 78 ? 19.941 1.320 -8.846 1.00 72.12 78 ASP A N 1
ATOM 561 C CA . ASP A 1 78 ? 20.132 0.242 -9.833 1.00 72.12 78 ASP A CA 1
ATOM 562 C C . ASP A 1 78 ? 19.029 -0.836 -9.984 1.00 72.12 78 ASP A C 1
ATOM 564 O O . ASP A 1 78 ? 19.250 -1.859 -10.638 1.00 72.12 78 ASP A O 1
ATOM 568 N N . PHE A 1 79 ? 17.813 -0.617 -9.469 1.00 80.50 79 PHE A N 1
ATOM 569 C CA . PHE A 1 79 ? 16.661 -1.502 -9.704 1.00 80.50 79 PHE A CA 1
ATOM 570 C C . PHE A 1 79 ? 15.350 -0.730 -9.911 1.00 80.50 79 PHE A C 1
ATOM 572 O O . PHE A 1 79 ? 15.206 0.424 -9.511 1.00 80.50 79 PHE A O 1
ATOM 579 N N . ARG A 1 80 ? 14.382 -1.389 -10.554 1.00 86.38 80 ARG A N 1
ATOM 580 C CA . ARG A 1 80 ? 12.991 -0.938 -10.684 1.00 86.38 80 ARG A CA 1
ATOM 581 C C . ARG A 1 80 ? 12.160 -1.536 -9.563 1.00 86.38 80 ARG A C 1
ATOM 583 O O . ARG A 1 80 ? 12.391 -2.684 -9.173 1.00 86.38 80 ARG A O 1
ATOM 590 N N . LEU A 1 81 ? 11.174 -0.778 -9.101 1.00 88.94 81 LEU A N 1
ATOM 591 C CA . LEU A 1 81 ? 10.229 -1.240 -8.099 1.00 88.94 81 LEU A CA 1
ATOM 592 C C . LEU A 1 81 ? 8.795 -0.898 -8.488 1.00 88.94 81 LEU A C 1
ATOM 594 O O . LEU A 1 81 ? 8.558 0.123 -9.129 1.00 88.94 81 LEU A O 1
ATOM 598 N N . GLU A 1 82 ? 7.871 -1.776 -8.117 1.00 91.00 82 GLU A N 1
ATOM 599 C CA . GLU A 1 82 ? 6.445 -1.628 -8.390 1.00 91.00 82 GLU A CA 1
ATOM 600 C C . GLU A 1 82 ? 5.653 -1.945 -7.115 1.00 91.00 82 GLU A C 1
ATOM 602 O O . GLU A 1 82 ? 5.803 -3.042 -6.554 1.00 91.00 82 GLU A O 1
ATOM 607 N N . PRO A 1 83 ? 4.857 -0.987 -6.606 1.00 93.62 83 PRO A N 1
ATOM 608 C CA . PRO A 1 83 ? 3.969 -1.219 -5.480 1.00 93.62 83 PRO A CA 1
ATOM 609 C C . PRO A 1 83 ? 2.950 -2.318 -5.773 1.00 93.62 83 PRO A C 1
ATOM 611 O O . PRO A 1 83 ? 2.347 -2.368 -6.845 1.00 93.62 83 PRO A O 1
ATOM 614 N N . GLY A 1 84 ? 2.687 -3.161 -4.784 1.00 95.00 84 GLY A N 1
ATOM 615 C CA . GLY A 1 84 ? 1.640 -4.163 -4.876 1.00 95.00 84 GLY A CA 1
ATOM 616 C C . GLY A 1 84 ? 1.043 -4.507 -3.529 1.00 95.00 84 GLY A C 1
ATOM 617 O O . GLY A 1 84 ? 1.393 -3.941 -2.490 1.00 95.00 84 GLY A O 1
ATOM 618 N N . PHE A 1 85 ? 0.120 -5.457 -3.552 1.00 96.56 85 PHE A N 1
ATOM 619 C CA . PHE A 1 85 ? -0.511 -5.958 -2.345 1.00 96.56 85 PHE A CA 1
ATOM 620 C C . PHE A 1 85 ? -1.045 -7.374 -2.517 1.00 96.56 85 PHE A C 1
ATOM 622 O O . PHE A 1 85 ? -1.385 -7.818 -3.615 1.00 96.56 85 PHE A O 1
ATOM 629 N N . ILE A 1 86 ? -1.160 -8.061 -1.389 1.00 97.38 86 ILE A N 1
ATOM 630 C CA . ILE A 1 86 ? -1.926 -9.295 -1.258 1.00 97.38 86 ILE A CA 1
ATOM 631 C C . ILE A 1 86 ? -3.264 -8.927 -0.626 1.00 97.38 86 ILE A C 1
ATOM 633 O O . ILE A 1 86 ? -3.293 -8.210 0.379 1.00 97.38 86 ILE A O 1
ATOM 637 N N . LEU A 1 87 ? -4.361 -9.403 -1.214 1.00 96.12 87 LEU A N 1
ATOM 638 C CA . LEU A 1 87 ? -5.709 -9.199 -0.692 1.00 96.12 87 LEU A CA 1
ATOM 639 C C . LEU A 1 87 ? -6.352 -10.537 -0.331 1.00 96.12 87 LEU A C 1
ATOM 641 O O . LEU A 1 87 ? -6.799 -11.275 -1.207 1.00 96.12 87 LEU A O 1
ATOM 645 N N . GLU A 1 88 ? -6.444 -10.828 0.962 1.00 95.69 88 GLU A N 1
ATOM 646 C CA . GLU A 1 88 ? -6.962 -12.100 1.472 1.00 95.69 88 GLU A CA 1
ATOM 647 C C . GLU A 1 88 ? -7.881 -11.853 2.665 1.00 95.69 88 GLU A C 1
ATOM 649 O O . GLU A 1 88 ? -7.502 -11.165 3.603 1.00 95.69 88 GLU A O 1
ATOM 654 N N . GLU A 1 89 ? -9.118 -12.354 2.608 1.00 94.12 89 GLU A N 1
ATOM 655 C CA . GLU A 1 89 ? -10.098 -12.256 3.708 1.00 94.12 89 GLU A CA 1
ATOM 656 C C . GLU A 1 89 ? -10.307 -10.829 4.270 1.00 94.12 89 GLU A C 1
ATOM 658 O O . GLU A 1 89 ? -10.611 -10.628 5.440 1.00 94.12 89 GLU A O 1
ATOM 663 N N . GLY A 1 90 ? -10.162 -9.803 3.422 1.00 94.31 90 GLY A N 1
ATOM 664 C CA . GLY A 1 90 ? -10.273 -8.398 3.834 1.00 94.31 90 GLY A CA 1
ATOM 665 C C . GLY A 1 90 ? -8.988 -7.802 4.419 1.00 94.31 90 GLY A C 1
ATOM 666 O O . GLY A 1 90 ? -8.967 -6.611 4.726 1.00 94.31 90 GLY A O 1
ATOM 667 N N . HIS A 1 91 ? -7.907 -8.571 4.507 1.00 96.88 91 HIS A N 1
ATOM 668 C CA . HIS A 1 91 ? -6.577 -8.078 4.834 1.00 96.88 91 HIS A CA 1
ATOM 669 C C . HIS A 1 91 ? -5.849 -7.583 3.585 1.00 96.88 91 HIS A C 1
ATOM 671 O O . HIS A 1 91 ? -5.781 -8.279 2.574 1.00 96.88 91 HIS A O 1
ATOM 677 N N . TYR A 1 92 ? -5.300 -6.375 3.675 1.00 97.06 92 TYR A N 1
ATOM 678 C CA . TYR A 1 92 ? -4.430 -5.765 2.678 1.00 97.06 92 TYR A CA 1
ATOM 679 C C . TYR A 1 92 ? -2.993 -5.824 3.196 1.00 97.06 92 TYR A C 1
ATOM 681 O O . TYR A 1 92 ? -2.645 -5.108 4.135 1.00 97.06 92 TYR A O 1
ATOM 689 N N . THR A 1 93 ? -2.162 -6.677 2.607 1.00 97.38 93 THR A N 1
ATOM 690 C CA . THR A 1 93 ? -0.737 -6.801 2.951 1.00 97.38 93 THR A CA 1
ATOM 691 C C . THR A 1 93 ? 0.080 -6.093 1.876 1.00 97.38 93 THR A C 1
ATOM 693 O O . THR A 1 93 ? 0.135 -6.602 0.754 1.00 97.38 93 THR A O 1
ATOM 696 N N . PRO A 1 94 ? 0.707 -4.939 2.164 1.00 95.94 94 PRO A N 1
ATOM 697 C CA . PRO A 1 94 ? 1.528 -4.247 1.179 1.00 95.94 94 PRO A CA 1
ATOM 698 C C . PRO A 1 94 ? 2.770 -5.075 0.837 1.00 95.94 94 PRO A C 1
ATOM 700 O O . PRO A 1 94 ? 3.414 -5.651 1.721 1.00 95.94 94 PRO A O 1
ATOM 703 N N . ILE A 1 95 ? 3.118 -5.103 -0.445 1.00 95.44 95 ILE A N 1
ATOM 704 C CA . ILE A 1 95 ? 4.310 -5.766 -0.978 1.00 95.44 95 ILE A CA 1
ATOM 705 C C . ILE A 1 95 ? 4.979 -4.869 -2.018 1.00 95.44 95 ILE A C 1
ATOM 707 O O . ILE A 1 95 ? 4.397 -3.898 -2.500 1.00 95.44 95 ILE A O 1
ATOM 711 N N . VAL A 1 96 ? 6.200 -5.217 -2.398 1.00 93.19 96 VAL A N 1
ATOM 712 C CA . VAL A 1 96 ? 6.903 -4.583 -3.510 1.00 93.19 96 VAL A CA 1
ATOM 713 C C . VAL A 1 96 ? 7.492 -5.645 -4.429 1.00 93.19 96 VAL A C 1
ATOM 715 O O . VAL A 1 96 ? 8.133 -6.600 -3.976 1.00 93.19 96 VAL A O 1
ATOM 718 N N . PHE A 1 97 ? 7.289 -5.465 -5.729 1.00 92.69 97 PHE A N 1
ATOM 719 C CA . PHE A 1 97 ? 8.007 -6.210 -6.756 1.00 92.69 97 PHE A CA 1
ATOM 720 C C . PHE A 1 97 ? 9.283 -5.459 -7.099 1.00 92.69 97 PHE A C 1
ATOM 722 O O . PHE A 1 97 ? 9.271 -4.236 -7.228 1.00 92.69 97 PHE A O 1
ATOM 729 N N . THR A 1 98 ? 10.388 -6.178 -7.259 1.00 90.25 98 THR A N 1
ATOM 730 C CA . THR A 1 98 ? 11.670 -5.583 -7.643 1.00 90.25 98 THR A CA 1
ATOM 731 C C . THR A 1 98 ? 12.298 -6.360 -8.787 1.00 90.25 98 THR A C 1
ATOM 733 O O . THR A 1 98 ? 12.153 -7.577 -8.899 1.00 90.25 98 THR A O 1
ATOM 736 N N . THR A 1 99 ? 12.984 -5.648 -9.675 1.00 90.44 99 THR A N 1
ATOM 737 C CA . THR A 1 99 ? 13.709 -6.254 -10.797 1.00 90.44 99 THR A CA 1
ATOM 738 C C . THR A 1 99 ? 14.838 -5.338 -11.263 1.00 90.44 99 THR A C 1
ATOM 740 O O . THR A 1 99 ? 14.823 -4.136 -10.995 1.00 90.44 99 THR A O 1
ATOM 743 N N . ALA A 1 100 ? 15.828 -5.875 -11.972 1.00 88.44 100 ALA A N 1
ATOM 744 C CA . ALA A 1 100 ? 16.864 -5.050 -12.595 1.00 88.44 100 ALA A CA 1
ATOM 745 C C . ALA A 1 100 ? 16.265 -4.189 -13.724 1.00 88.44 100 ALA A C 1
ATOM 747 O O . ALA A 1 100 ? 15.317 -4.604 -14.389 1.00 88.44 100 ALA A O 1
ATOM 748 N N . THR A 1 101 ? 16.838 -3.013 -14.000 1.00 84.19 101 THR A N 1
ATOM 749 C CA . THR A 1 101 ? 16.258 -1.998 -14.909 1.00 84.19 101 THR A CA 1
ATOM 750 C C . THR A 1 101 ? 15.829 -2.524 -16.284 1.00 84.19 101 THR A C 1
ATOM 752 O O . THR A 1 101 ? 14.796 -2.108 -16.802 1.00 84.19 101 THR A O 1
ATOM 755 N N . ASN A 1 102 ? 16.564 -3.488 -16.844 1.00 85.56 102 ASN A N 1
ATOM 756 C CA . ASN A 1 102 ? 16.307 -4.056 -18.174 1.00 85.56 102 ASN A CA 1
ATOM 757 C C . ASN A 1 102 ? 15.639 -5.443 -18.141 1.00 85.56 102 ASN A C 1
ATOM 759 O O . ASN A 1 102 ? 15.714 -6.190 -19.113 1.00 85.56 102 ASN A O 1
ATOM 763 N N . THR A 1 103 ? 15.039 -5.823 -17.014 1.00 90.00 103 THR A N 1
ATOM 764 C CA . THR A 1 103 ? 14.391 -7.128 -16.824 1.00 90.00 103 THR A CA 1
ATOM 765 C C . THR A 1 103 ? 12.891 -6.922 -16.580 1.00 90.00 103 THR A C 1
ATOM 767 O O . THR A 1 103 ? 12.510 -5.943 -15.931 1.00 90.00 103 THR A O 1
ATOM 770 N N . PRO A 1 104 ? 12.008 -7.791 -17.109 1.00 90.25 104 PRO A N 1
ATOM 771 C CA . PRO A 1 104 ? 10.598 -7.769 -16.729 1.00 90.25 104 PRO A CA 1
ATOM 772 C C . PRO A 1 104 ? 10.425 -8.081 -15.233 1.00 90.25 104 PRO A C 1
ATOM 774 O O . PRO A 1 104 ? 11.302 -8.677 -14.601 1.00 90.25 104 PRO A O 1
ATOM 777 N N . PHE A 1 105 ? 9.293 -7.679 -14.656 1.00 91.88 105 PHE A N 1
ATOM 778 C CA . PHE A 1 105 ? 8.924 -8.115 -13.311 1.00 91.88 105 PHE A CA 1
ATOM 779 C C . PHE A 1 105 ? 8.546 -9.603 -13.320 1.00 91.88 105 PHE A C 1
ATOM 781 O O . PHE A 1 105 ? 7.860 -10.077 -14.225 1.00 91.88 105 PHE A O 1
ATOM 788 N N . ASP A 1 106 ? 8.994 -10.336 -12.300 1.00 93.56 106 ASP A N 1
ATOM 789 C CA . ASP A 1 106 ? 8.496 -11.675 -11.980 1.00 93.56 106 ASP A CA 1
ATOM 790 C C . ASP A 1 106 ? 7.472 -11.534 -10.854 1.00 93.56 106 ASP A C 1
ATOM 792 O O . ASP A 1 106 ? 7.831 -11.452 -9.681 1.00 93.56 106 ASP A O 1
ATOM 796 N N . TYR A 1 107 ? 6.188 -11.500 -11.208 1.00 93.50 107 TYR A N 1
ATOM 797 C CA . TYR A 1 107 ? 5.098 -11.298 -10.250 1.00 93.50 107 TYR A CA 1
ATOM 798 C C . TYR A 1 107 ? 4.875 -12.466 -9.275 1.00 93.50 107 TYR A C 1
ATOM 800 O O . TYR A 1 107 ? 4.015 -12.381 -8.401 1.00 93.50 107 TYR A O 1
ATOM 808 N N . ASN A 1 108 ? 5.664 -13.541 -9.374 1.00 91.38 108 ASN A N 1
ATOM 809 C CA . ASN A 1 108 ? 5.705 -14.594 -8.358 1.00 91.38 108 ASN A CA 1
ATOM 810 C C . ASN A 1 108 ? 6.757 -14.321 -7.271 1.00 91.38 108 ASN A C 1
ATOM 812 O O . ASN A 1 108 ? 6.859 -15.088 -6.314 1.00 91.38 108 ASN A O 1
ATOM 816 N N . LYS A 1 109 ? 7.562 -13.260 -7.417 1.00 93.19 109 LYS A N 1
ATOM 817 C CA . LYS A 1 109 ? 8.618 -12.874 -6.478 1.00 93.19 109 LYS A CA 1
ATOM 818 C C . LYS A 1 109 ? 8.401 -11.448 -6.002 1.00 93.19 109 LYS A C 1
ATOM 820 O O . LYS A 1 109 ? 8.586 -10.488 -6.744 1.00 93.19 109 LYS A O 1
ATOM 825 N N . TYR A 1 110 ? 8.059 -11.324 -4.732 1.00 94.19 110 TYR A N 1
ATOM 826 C CA . TYR A 1 110 ? 7.833 -10.049 -4.072 1.00 94.19 110 TYR A CA 1
ATOM 827 C C . TYR A 1 110 ? 8.502 -10.032 -2.701 1.00 94.19 110 TYR A C 1
ATOM 829 O O . TYR A 1 110 ? 8.842 -11.075 -2.140 1.00 94.19 110 TYR A O 1
ATOM 837 N N . ASN A 1 111 ? 8.661 -8.830 -2.158 1.00 92.50 111 ASN A N 1
ATOM 838 C CA . ASN A 1 111 ? 9.035 -8.621 -0.767 1.00 92.50 111 ASN A CA 1
ATOM 839 C C . ASN A 1 111 ? 7.828 -8.054 -0.024 1.00 92.50 111 ASN A C 1
ATOM 841 O O . ASN A 1 111 ? 7.237 -7.076 -0.479 1.00 92.50 111 ASN A O 1
ATOM 845 N N . ASP A 1 112 ? 7.467 -8.656 1.105 1.00 91.62 112 ASP A N 1
ATOM 846 C CA . ASP A 1 112 ? 6.484 -8.076 2.015 1.00 91.62 112 ASP A CA 1
ATOM 847 C C . ASP A 1 112 ? 7.151 -7.182 3.066 1.00 91.62 112 ASP A C 1
ATOM 849 O O . ASP A 1 112 ? 8.341 -7.299 3.375 1.00 91.62 112 ASP A O 1
ATOM 853 N N . PHE A 1 113 ? 6.353 -6.280 3.630 1.00 93.44 113 PHE A N 1
ATOM 854 C CA . PHE A 1 113 ? 6.780 -5.386 4.705 1.00 93.44 113 PHE A CA 1
ATOM 855 C C . PHE A 1 113 ? 6.396 -5.898 6.102 1.00 93.44 113 PHE A C 1
ATOM 857 O O . PHE A 1 113 ? 6.535 -5.170 7.088 1.00 93.44 113 PHE A O 1
ATOM 864 N N . ARG A 1 114 ? 5.934 -7.153 6.200 1.00 93.69 114 ARG A N 1
ATOM 865 C CA . ARG A 1 114 ? 5.572 -7.851 7.445 1.00 93.69 114 ARG A CA 1
ATOM 866 C C . ARG A 1 114 ? 4.468 -7.189 8.274 1.00 93.69 114 ARG A C 1
ATOM 868 O O . ARG A 1 114 ? 4.483 -7.269 9.501 1.00 93.69 114 ARG A O 1
ATOM 875 N N . PHE A 1 115 ? 3.504 -6.547 7.622 1.00 96.06 115 PHE A N 1
ATOM 876 C CA . PHE A 1 115 ? 2.280 -6.065 8.263 1.00 96.06 115 PHE A CA 1
ATOM 877 C C . PHE A 1 115 ? 1.104 -6.118 7.290 1.00 96.06 115 PHE A C 1
ATOM 879 O O . PHE A 1 115 ? 1.295 -6.188 6.076 1.00 96.06 115 PHE A O 1
ATOM 886 N N . SER A 1 116 ? -0.108 -6.061 7.831 1.00 97.12 116 SER A N 1
ATOM 887 C CA . SER A 1 116 ? -1.340 -5.996 7.055 1.00 97.12 116 SER A CA 1
ATOM 888 C C . SER A 1 116 ? -2.304 -4.978 7.655 1.00 97.12 116 SER A C 1
ATOM 890 O O . SER A 1 116 ? -2.308 -4.713 8.858 1.00 97.12 116 SER A O 1
ATOM 892 N N . LEU A 1 117 ? -3.119 -4.387 6.790 1.00 97.94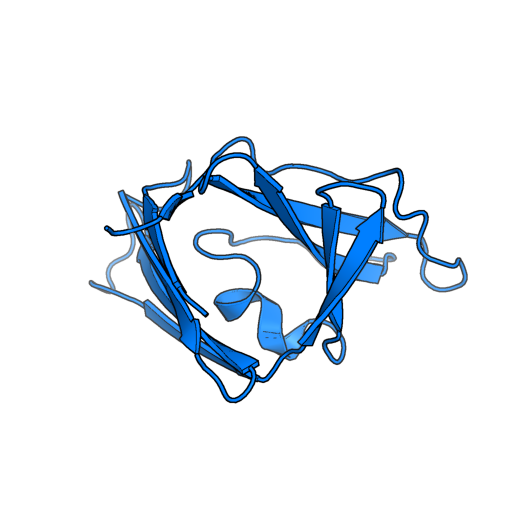 117 LEU A N 1
ATOM 893 C CA . LEU A 1 117 ? -4.239 -3.533 7.151 1.00 97.94 117 LEU A CA 1
ATOM 894 C C . LEU A 1 117 ? -5.523 -4.357 7.077 1.00 97.94 117 LEU A C 1
ATOM 896 O O . LEU A 1 117 ? -5.659 -5.234 6.227 1.00 97.94 117 LEU A O 1
ATOM 900 N N . THR A 1 118 ? -6.485 -4.069 7.942 1.00 98.25 118 THR A N 1
ATOM 901 C CA . THR A 1 118 ? -7.776 -4.764 7.978 1.00 98.25 118 THR A CA 1
ATOM 902 C C . THR A 1 118 ? -8.850 -3.868 7.392 1.00 98.25 118 THR A C 1
ATOM 904 O O . THR A 1 118 ? -8.877 -2.671 7.683 1.00 98.25 118 THR A O 1
ATOM 907 N N . LYS A 1 119 ? -9.729 -4.429 6.561 1.00 97.19 119 LYS A N 1
ATOM 908 C CA . LYS A 1 119 ? -10.844 -3.681 5.982 1.00 97.19 119 LYS A CA 1
ATOM 909 C C . LYS A 1 119 ? -11.755 -3.131 7.087 1.00 97.19 119 LYS A C 1
ATOM 911 O O . LYS A 1 119 ? -12.164 -3.870 7.979 1.00 97.19 119 LYS A O 1
ATOM 916 N N . GLU A 1 120 ? -12.057 -1.841 7.017 1.00 94.06 120 GLU A N 1
ATOM 917 C CA . GLU A 1 120 ? -13.064 -1.178 7.848 1.00 94.06 120 GLU A CA 1
ATOM 918 C C . GLU A 1 120 ? -14.454 -1.701 7.423 1.00 94.06 120 GLU A C 1
ATOM 920 O O . GLU A 1 120 ? -14.712 -1.835 6.221 1.00 94.06 120 GLU A O 1
ATOM 925 N N . GLN A 1 121 ? -15.288 -2.100 8.396 1.00 75.81 121 GLN A N 1
ATOM 926 C CA . GLN A 1 121 ? -16.622 -2.680 8.151 1.00 75.81 121 GLN A CA 1
ATOM 927 C C . GLN A 1 121 ? -17.604 -1.662 7.575 1.00 75.81 121 GLN A C 1
ATOM 929 O O . GLN A 1 121 ? -17.587 -0.501 8.040 1.00 75.81 121 GLN A O 1
#

Sequence (121 aa):
MGTWVGSSPQADAIKMTVDANGDVTTVVSFKNDSEPTRTATYTARAVQATGNIYYWDSEGLDGADALLPGITGLGVADFRLEPGFILEEGHYTPIVFTTATNTPFDYNKYNDFRFSLTKEQ

Foldseek 3Di:
DFWWWDAAPFFPIWIWDQDPQQKIKIWTQGPPDPDRIDIDIDRWDWDDPDDQKTWTPDDFCPCVCRLVPRDDDPDDDQKGKTWIFGADPQKTWTWIFIDGPPDDTDSVDIGTRPDITGTDD